Protein AF-0000000068959512 (afdb_homodimer)

Secondary structure (DSSP, 8-state):
-----EEEEEEETTTTEEEEEEES-GGGGGSHHHHHHHHHHHHHHHHHHH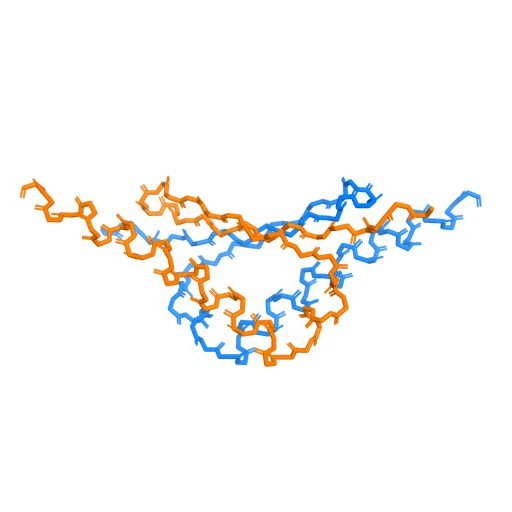HHHHHT-/-----EEEEEEETTTTEEEEEEES-GGGGGSHHHHHHHHHHHHHHHHHHHHHHHHT-

Radius of gyration: 14.81 Å; Cα contacts (8 Å, |Δi|>4): 206; chains: 2; bounding box: 24×46×48 Å

Foldseek 3Di:
DPQDKDKDWDADPVQRDIDIDIDSCVVCCVPPVSVVVVVVVRVVVRVCVVVVVVPVD/DPQDKDKDWDADPVQRDIDIDIDSCVVVCVPPVSVVVVVVVRVVVRVCVVVVVVPVD

InterPro domains:
  IPR015051 Protein YoaG [PF08956] (3-56)
  IPR036489 YoaG superfamily [G3DSA:3.30.160.220] (1-57)
  IPR036489 YoaG superfamily [SSF103063] (1-56)

Organism: NCBI:txid436295

Sequence (114 aa):
MGKATYTVTVTNNSNGVSVDYETEAPMTLLVPEVAAEVVKDLVNTVRSYDTENAHDGMGKATYTVTVTNNSNGVSVDYETEAPMTLLVPEVAAEVVKDLVNTVRSYDTENAHDG

Structure (mmCIF, N/CA/C/O backbone):
data_AF-0000000068959512-model_v1
#
loop_
_entity.id
_entity.type
_entity.pdbx_description
1 polymer 'DUF1869 domain-containing protein'
#
loop_
_atom_site.group_PDB
_atom_site.id
_atom_site.type_symbol
_atom_site.label_atom_id
_atom_site.label_alt_id
_atom_site.label_comp_id
_atom_site.label_asym_id
_atom_site.label_entity_id
_atom_site.label_seq_id
_atom_site.pdbx_PDB_ins_code
_atom_site.Cartn_x
_atom_site.Cartn_y
_atom_site.Cartn_z
_atom_site.occupancy
_atom_site.B_iso_or_equiv
_atom_site.auth_seq_id
_atom_site.auth_comp_id
_atom_site.auth_asym_id
_atom_site.auth_atom_id
_atom_site.pdbx_PDB_model_num
ATOM 1 N N . MET A 1 1 ? 7.883 -24.25 -5.41 1 47.88 1 MET A N 1
ATOM 2 C CA . MET A 1 1 ? 7.18 -23.078 -5.938 1 47.88 1 MET A CA 1
ATOM 3 C C . MET A 1 1 ? 7.207 -21.938 -4.938 1 47.88 1 MET A C 1
ATOM 5 O O . MET A 1 1 ? 6.66 -22.047 -3.838 1 47.88 1 MET A O 1
ATOM 9 N N . GLY A 1 2 ? 8.227 -21.219 -4.68 1 54.5 2 GLY A N 1
ATOM 10 C CA . GLY A 1 2 ? 8.547 -20.359 -3.551 1 54.5 2 GLY A CA 1
ATOM 11 C C . GLY A 1 2 ? 7.48 -19.312 -3.281 1 54.5 2 GLY A C 1
ATOM 12 O O . GLY A 1 2 ? 6.73 -18.938 -4.184 1 54.5 2 GLY A O 1
ATOM 13 N N . LYS A 1 3 ? 6.816 -19.422 -2.24 1 65.5 3 LYS A N 1
ATOM 14 C CA . LYS A 1 3 ? 5.73 -18.547 -1.811 1 65.5 3 LYS A CA 1
ATOM 15 C C . LYS A 1 3 ? 6.004 -17.094 -2.207 1 65.5 3 LYS A C 1
ATOM 17 O O . LYS A 1 3 ? 7.066 -16.547 -1.896 1 65.5 3 LYS A O 1
ATOM 22 N N . ALA A 1 4 ? 5.5 -16.703 -3.289 1 80.88 4 ALA A N 1
ATOM 23 C CA . ALA A 1 4 ? 5.676 -15.312 -3.695 1 80.88 4 ALA A CA 1
ATOM 24 C C . ALA A 1 4 ? 5.195 -14.359 -2.607 1 80.88 4 ALA A C 1
ATOM 26 O O . ALA A 1 4 ? 4.039 -14.43 -2.176 1 80.88 4 ALA A O 1
ATOM 27 N N . THR A 1 5 ? 6.148 -13.742 -1.97 1 91.94 5 THR A N 1
ATOM 28 C CA . THR A 1 5 ? 5.816 -12.781 -0.92 1 91.94 5 THR A CA 1
ATOM 29 C C . THR A 1 5 ? 5.855 -11.359 -1.457 1 91.94 5 THR A C 1
ATOM 31 O O . THR A 1 5 ? 6.699 -11.023 -2.295 1 91.94 5 THR A O 1
ATOM 34 N N . TYR A 1 6 ? 4.836 -10.719 -1.067 1 94.94 6 TYR A N 1
ATOM 35 C CA . TYR A 1 6 ? 4.824 -9.297 -1.39 1 94.94 6 TYR A CA 1
ATOM 36 C C . TYR A 1 6 ? 5.145 -8.453 -0.159 1 94.94 6 TYR A C 1
ATOM 38 O O . TYR A 1 6 ? 4.711 -8.781 0.951 1 94.94 6 TYR A O 1
ATOM 46 N N . THR A 1 7 ? 5.949 -7.402 -0.283 1 96.5 7 THR A N 1
ATOM 47 C CA . THR A 1 7 ? 6.277 -6.457 0.775 1 96.5 7 THR A CA 1
ATOM 48 C C . THR A 1 7 ? 5.766 -5.059 0.43 1 96.5 7 THR A C 1
ATOM 50 O O . THR A 1 7 ? 6.09 -4.52 -0.628 1 96.5 7 THR A O 1
ATOM 53 N N . VAL A 1 8 ? 4.832 -4.527 1.28 1 97.12 8 VAL A N 1
ATOM 54 C CA . VAL A 1 8 ? 4.32 -3.172 1.114 1 97.12 8 VAL A CA 1
ATOM 55 C C . VAL A 1 8 ? 4.992 -2.24 2.123 1 97.12 8 VAL A C 1
ATOM 57 O O . VAL A 1 8 ? 4.914 -2.465 3.332 1 97.12 8 VAL A O 1
ATOM 60 N N . THR A 1 9 ? 5.758 -1.25 1.683 1 97.12 9 THR A N 1
ATOM 61 C CA . THR A 1 9 ? 6.473 -0.306 2.533 1 97.12 9 THR A CA 1
ATOM 62 C C . THR A 1 9 ? 5.863 1.088 2.428 1 97.12 9 THR A C 1
ATOM 64 O O . THR A 1 9 ? 5.66 1.601 1.325 1 97.12 9 THR A O 1
ATOM 67 N N . VAL A 1 10 ? 5.449 1.625 3.492 1 96.31 10 VAL A N 1
ATOM 68 C CA . VAL A 1 10 ? 4.957 2.998 3.518 1 96.31 10 VAL A CA 1
ATOM 69 C C . VAL A 1 10 ? 5.969 3.896 4.227 1 96.31 10 VAL A C 1
ATOM 71 O O . VAL A 1 10 ? 6.367 3.617 5.359 1 96.31 10 VAL A O 1
ATOM 74 N N . THR A 1 11 ? 6.457 4.898 3.582 1 95.88 11 THR A N 1
ATOM 75 C CA . THR A 1 11 ? 7.441 5.82 4.137 1 95.88 11 THR A CA 1
ATOM 76 C C . THR A 1 11 ? 6.863 7.23 4.234 1 95.88 11 THR A C 1
ATOM 78 O O . THR A 1 11 ? 6.289 7.738 3.27 1 95.88 11 THR A O 1
ATOM 81 N N . ASN A 1 12 ? 6.812 7.793 5.383 1 93.44 12 ASN A N 1
ATOM 82 C CA . ASN A 1 12 ? 6.473 9.203 5.551 1 93.44 12 ASN A CA 1
ATOM 83 C C . ASN A 1 12 ? 7.691 10.102 5.371 1 93.44 12 ASN A C 1
ATOM 85 O O . ASN A 1 12 ? 8.531 10.203 6.27 1 93.44 12 ASN A O 1
ATOM 89 N N . ASN A 1 13 ? 7.805 10.609 4.293 1 90.38 13 ASN A N 1
ATOM 90 C CA . ASN A 1 13 ? 8.945 11.453 3.961 1 90.38 13 ASN A CA 1
ATOM 91 C C . ASN A 1 13 ? 8.969 12.727 4.805 1 90.38 13 ASN A C 1
ATOM 93 O O . ASN A 1 13 ? 10.016 13.359 4.953 1 90.38 13 ASN A O 1
ATOM 97 N N . SER A 1 14 ? 7.82 12.938 5.242 1 84.44 14 SER A N 1
ATOM 98 C CA . SER A 1 14 ? 7.727 14.125 6.078 1 84.44 14 SER A CA 1
ATOM 99 C C . SER A 1 14 ? 8.453 13.93 7.406 1 84.44 14 SER A C 1
ATOM 101 O O . SER A 1 14 ? 9.164 14.82 7.871 1 84.44 14 SER A O 1
ATOM 103 N N . ASN A 1 15 ? 8.438 12.641 7.926 1 83.88 15 ASN A N 1
ATOM 104 C CA . ASN A 1 15 ? 9.016 12.32 9.227 1 83.88 15 ASN A CA 1
ATOM 105 C C . ASN A 1 15 ? 10.219 11.391 9.086 1 83.88 15 ASN A C 1
ATOM 107 O O . ASN A 1 15 ? 11 11.242 10.023 1 83.88 15 ASN A O 1
ATOM 111 N N . GLY A 1 16 ? 10.305 10.75 7.949 1 88.38 16 GLY A N 1
ATOM 112 C CA . GLY A 1 16 ? 11.398 9.828 7.707 1 88.38 16 GLY A CA 1
ATOM 113 C C . GLY A 1 16 ? 11.156 8.445 8.297 1 88.38 16 GLY A C 1
ATOM 114 O O . GLY A 1 16 ? 12.102 7.734 8.625 1 88.38 16 GLY A O 1
ATOM 115 N N . VAL A 1 17 ? 9.859 8.156 8.609 1 92.44 17 VAL A N 1
ATOM 116 C CA . VAL A 1 17 ? 9.469 6.875 9.188 1 92.44 17 VAL A CA 1
ATOM 117 C C . VAL A 1 17 ? 9.039 5.914 8.086 1 92.44 17 VAL A C 1
ATOM 119 O O . VAL A 1 17 ? 8.352 6.316 7.137 1 92.44 17 VAL A O 1
ATOM 122 N N . SER A 1 18 ? 9.469 4.617 8.102 1 94.62 18 SER A N 1
ATOM 123 C CA . SER A 1 18 ? 9.109 3.605 7.113 1 94.62 18 SER A CA 1
ATOM 124 C C . SER A 1 18 ? 8.695 2.301 7.785 1 94.62 18 SER A C 1
ATOM 126 O O . SER A 1 18 ? 9.352 1.838 8.719 1 94.62 18 SER A O 1
ATOM 128 N N . VAL A 1 19 ? 7.652 1.844 7.371 1 95.44 19 VAL A N 1
ATOM 129 C CA . VAL A 1 19 ? 7.156 0.582 7.91 1 95.44 19 VAL A CA 1
ATOM 130 C C . VAL A 1 19 ? 6.934 -0.415 6.777 1 95.44 19 VAL A C 1
ATOM 132 O O . VAL A 1 19 ? 6.492 -0.037 5.688 1 95.44 19 VAL A O 1
ATOM 135 N N . ASP A 1 20 ? 7.172 -1.658 6.91 1 96.25 20 ASP A N 1
ATOM 136 C CA . ASP A 1 20 ? 7.031 -2.695 5.891 1 96.25 20 ASP A CA 1
ATOM 137 C C . ASP A 1 20 ? 6.023 -3.758 6.324 1 96.25 20 ASP A C 1
ATOM 139 O O . ASP A 1 20 ? 6 -4.164 7.488 1 96.25 20 ASP A O 1
ATOM 143 N N . TYR A 1 21 ? 5.242 -3.988 5.477 1 96.44 21 TYR A N 1
ATOM 144 C CA . TYR A 1 21 ? 4.258 -5.047 5.66 1 96.44 21 TYR A CA 1
ATOM 145 C C . TYR A 1 21 ? 4.496 -6.191 4.684 1 96.44 21 TYR A C 1
ATOM 147 O O . TYR A 1 21 ? 4.5 -5.988 3.467 1 96.44 21 TYR A O 1
ATOM 155 N N . GLU A 1 22 ? 4.727 -7.426 5.207 1 96.5 22 GLU A N 1
ATOM 156 C CA . GLU A 1 22 ? 4.98 -8.602 4.387 1 96.5 22 GLU A CA 1
ATOM 157 C C . GLU A 1 22 ? 3.777 -9.539 4.383 1 96.5 22 GLU A C 1
ATOM 159 O O . GLU A 1 22 ? 3.23 -9.867 5.438 1 96.5 22 GLU A O 1
ATOM 164 N N . THR A 1 23 ? 3.443 -9.867 3.182 1 94 23 THR A N 1
ATOM 165 C CA . THR A 1 23 ? 2.342 -10.812 3.049 1 94 23 THR A CA 1
ATOM 166 C C . THR A 1 23 ? 2.709 -11.938 2.09 1 94 23 THR A C 1
ATOM 168 O O . THR A 1 23 ? 3.404 -11.711 1.096 1 94 23 THR A O 1
ATOM 171 N N . GLU A 1 24 ? 2.154 -13.086 2.443 1 92.62 24 GLU A N 1
ATOM 172 C CA . GLU A 1 24 ? 2.395 -14.234 1.582 1 92.62 24 GLU A CA 1
ATOM 173 C C . GLU A 1 24 ? 1.23 -14.461 0.621 1 92.62 24 GLU A C 1
ATOM 175 O O . GLU A 1 24 ? 1.224 -15.43 -0.14 1 92.62 24 GLU A O 1
ATOM 180 N N . ALA A 1 25 ? 0.27 -13.602 0.688 1 89.81 25 ALA A N 1
ATOM 181 C CA . ALA A 1 25 ? -0.915 -13.695 -0.162 1 89.81 25 ALA A CA 1
ATOM 182 C C . ALA A 1 25 ? -1.1 -12.422 -0.983 1 89.81 25 ALA A C 1
ATOM 184 O O . ALA A 1 25 ? -1.977 -11.602 -0.686 1 89.81 25 ALA A O 1
ATOM 185 N N . PRO A 1 26 ? -0.305 -12.219 -2.076 1 88.81 26 PRO A N 1
ATOM 186 C CA . PRO A 1 26 ? -0.373 -10.992 -2.879 1 88.81 26 PRO A CA 1
ATOM 187 C C . PRO A 1 26 ? -1.736 -10.797 -3.535 1 88.81 26 PRO A C 1
ATOM 189 O O . PRO A 1 26 ? -2.135 -9.656 -3.807 1 88.81 26 PRO A O 1
ATOM 192 N N . MET A 1 27 ? -2.43 -11.914 -3.758 1 92.81 27 MET A N 1
ATOM 193 C CA . MET A 1 27 ? -3.73 -11.836 -4.418 1 92.81 27 MET A CA 1
ATOM 194 C C . MET A 1 27 ? -4.766 -11.172 -3.516 1 92.81 27 MET A C 1
ATOM 196 O O . MET A 1 27 ? -5.738 -10.594 -4 1 92.81 27 MET A O 1
ATOM 200 N N . THR A 1 28 ? -4.527 -11.273 -2.215 1 95.5 28 THR A N 1
ATOM 201 C CA . THR A 1 28 ? -5.445 -10.664 -1.265 1 95.5 28 THR A CA 1
ATOM 202 C C . THR A 1 28 ? -5.344 -9.141 -1.316 1 95.5 28 THR A C 1
ATOM 204 O O . THR A 1 28 ? -6.285 -8.438 -0.947 1 95.5 28 THR A O 1
ATOM 207 N N . LEU A 1 29 ? -4.203 -8.641 -1.763 1 95.44 29 LEU A N 1
ATOM 208 C CA . LEU A 1 29 ? -4 -7.203 -1.861 1 95.44 29 LEU A CA 1
ATOM 209 C C . LEU A 1 29 ? -4.859 -6.605 -2.969 1 95.44 29 LEU A C 1
ATOM 211 O O . LEU A 1 29 ? -5.055 -5.387 -3.021 1 95.44 29 LEU A O 1
ATOM 215 N N . LEU A 1 30 ? -5.41 -7.496 -3.855 1 95.5 30 LEU A N 1
ATOM 216 C CA . LEU A 1 30 ? -6.293 -7.035 -4.918 1 95.5 30 LEU A CA 1
ATOM 217 C C . LEU A 1 30 ? -7.719 -6.863 -4.406 1 95.5 30 LEU A C 1
ATOM 219 O O . LEU A 1 30 ? -8.547 -6.238 -5.066 1 95.5 30 LEU A O 1
ATOM 223 N N . VAL A 1 31 ? -7.996 -7.332 -3.197 1 96.56 31 VAL A N 1
ATOM 224 C CA . VAL A 1 31 ? -9.281 -7.176 -2.527 1 96.56 31 VAL A CA 1
ATOM 225 C C . VAL A 1 31 ? -9.336 -5.824 -1.816 1 96.56 31 VAL A C 1
ATOM 227 O O . VAL A 1 31 ? -8.523 -5.551 -0.929 1 96.56 31 VAL A O 1
ATOM 230 N N . PRO A 1 32 ? -10.266 -5.043 -2.129 1 95.56 32 PRO A N 1
ATOM 231 C CA . PRO A 1 32 ? -10.336 -3.689 -1.571 1 95.56 32 PRO A CA 1
ATOM 232 C C . PRO A 1 32 ? -10.344 -3.68 -0.044 1 95.56 32 PRO A C 1
ATOM 234 O O . PRO A 1 32 ? -9.727 -2.809 0.576 1 95.56 32 PRO A O 1
ATOM 237 N N . GLU A 1 33 ? -11.055 -4.586 0.568 1 96.06 33 GLU A N 1
ATOM 238 C CA . GLU A 1 33 ? -11.141 -4.633 2.025 1 96.06 33 GLU A CA 1
ATOM 239 C C . GLU A 1 33 ? -9.773 -4.91 2.646 1 96.06 33 GLU A C 1
ATOM 241 O O . GLU A 1 33 ? -9.398 -4.289 3.641 1 96.06 33 GLU A O 1
ATOM 246 N N . VAL A 1 34 ? -9.094 -5.879 2.066 1 96.06 34 VAL A N 1
ATOM 247 C CA . VAL A 1 34 ? -7.793 -6.289 2.58 1 96.06 34 VAL A CA 1
ATOM 248 C C . VAL A 1 34 ? -6.766 -5.191 2.309 1 96.06 34 VAL A C 1
ATOM 250 O O . VAL A 1 34 ? -6.008 -4.809 3.203 1 96.06 34 VAL A O 1
ATOM 253 N N . ALA A 1 35 ? -6.812 -4.691 1.087 1 96.81 35 ALA A N 1
ATOM 254 C CA . ALA A 1 35 ? -5.891 -3.625 0.694 1 96.81 35 ALA A CA 1
ATOM 255 C C . ALA A 1 35 ? -6.051 -2.404 1.598 1 96.81 35 ALA A C 1
ATOM 257 O O . ALA A 1 35 ? -5.059 -1.852 2.084 1 96.81 35 ALA A O 1
ATOM 258 N N . ALA A 1 36 ? -7.289 -2.068 1.806 1 96.75 36 ALA A N 1
ATOM 259 C CA . ALA A 1 36 ? -7.578 -0.898 2.629 1 96.75 36 ALA A CA 1
ATOM 260 C C . ALA A 1 36 ? -7.07 -1.093 4.055 1 96.75 36 ALA A C 1
ATOM 262 O O . ALA A 1 36 ? -6.527 -0.164 4.66 1 96.75 36 ALA A O 1
ATOM 263 N N . GLU A 1 37 ? -7.227 -2.244 4.535 1 97 37 GLU A N 1
ATOM 264 C CA . GLU A 1 37 ? -6.797 -2.543 5.895 1 97 37 GLU A CA 1
ATOM 265 C C . GLU A 1 37 ? -5.277 -2.496 6.02 1 97 37 GLU A C 1
ATOM 267 O O . GLU A 1 37 ? -4.746 -1.976 7 1 97 37 GLU A O 1
ATOM 272 N N . VAL A 1 38 ? -4.578 -3.021 5.027 1 96.5 38 VAL A N 1
ATOM 273 C CA . VAL A 1 38 ? -3.121 -3.059 5.031 1 96.5 38 VAL A CA 1
ATOM 274 C C . VAL A 1 38 ? -2.566 -1.636 5 1 96.5 38 VAL A C 1
ATOM 276 O O . VAL A 1 38 ? -1.73 -1.27 5.828 1 96.5 38 VAL A O 1
ATOM 279 N N . VAL A 1 39 ? -3.109 -0.811 4.082 1 96.81 39 VAL A N 1
ATOM 280 C CA . VAL A 1 39 ? -2.639 0.563 3.938 1 96.81 39 VAL A CA 1
ATOM 281 C C . VAL A 1 39 ? -2.988 1.364 5.188 1 96.81 39 VAL A C 1
ATOM 283 O O . VAL A 1 39 ? -2.168 2.139 5.688 1 96.81 39 VAL A O 1
ATOM 286 N N . LYS A 1 40 ? -4.164 1.14 5.629 1 96.62 40 LYS A N 1
ATOM 287 C CA . LYS A 1 40 ? -4.609 1.842 6.828 1 96.62 40 LYS A CA 1
ATOM 288 C C . LYS A 1 40 ? -3.697 1.538 8.016 1 96.62 40 LYS A C 1
ATOM 290 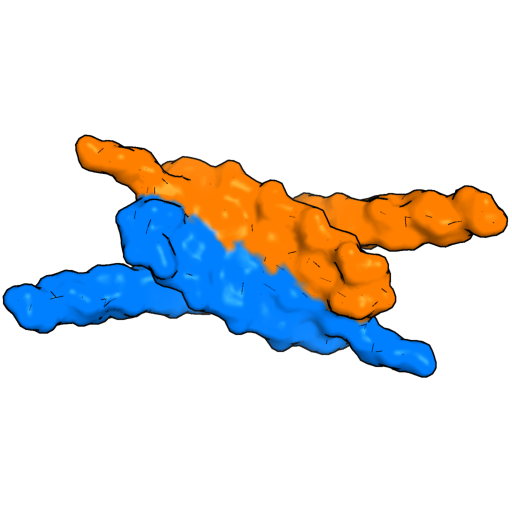O O . LYS A 1 40 ? -3.303 2.445 8.75 1 96.62 40 LYS A O 1
ATOM 295 N N . ASP A 1 41 ? -3.383 0.32 8.141 1 96.56 41 ASP A N 1
ATOM 296 C CA . ASP A 1 41 ? -2.521 -0.122 9.234 1 96.56 41 ASP A CA 1
ATOM 297 C C . ASP A 1 41 ? -1.126 0.488 9.109 1 96.56 41 ASP A C 1
ATOM 299 O O . ASP A 1 41 ? -0.559 0.952 10.102 1 96.56 41 ASP A O 1
ATOM 303 N N . LEU A 1 42 ? -0.639 0.498 7.906 1 96.75 42 LEU A N 1
ATOM 304 C CA . LEU A 1 42 ? 0.7 1.028 7.676 1 96.75 42 LEU A CA 1
ATOM 305 C C . LEU A 1 42 ? 0.737 2.533 7.918 1 96.75 42 LEU A C 1
ATOM 307 O O . LEU A 1 42 ? 1.624 3.035 8.609 1 96.75 42 LEU A O 1
ATOM 311 N N . VAL A 1 43 ? -0.223 3.252 7.375 1 94.38 43 VAL A N 1
ATOM 312 C CA . VAL A 1 43 ? -0.298 4.699 7.539 1 94.38 43 VAL A CA 1
ATOM 313 C C . VAL A 1 43 ? -0.473 5.047 9.016 1 94.38 43 VAL A C 1
ATOM 315 O O . VAL A 1 43 ? 0.178 5.961 9.531 1 94.38 43 VAL A O 1
ATOM 318 N N . ASN A 1 44 ? -1.348 4.234 9.625 1 94.25 44 ASN A N 1
ATOM 319 C CA . ASN A 1 44 ? -1.578 4.449 11.047 1 94.25 44 ASN A CA 1
ATOM 320 C C . ASN A 1 44 ? -0.307 4.227 11.859 1 94.25 44 ASN A C 1
ATOM 322 O O . ASN A 1 44 ? -0.031 4.969 12.805 1 94.25 44 ASN A O 1
ATOM 326 N N . THR A 1 45 ? 0.406 3.193 11.5 1 94.25 45 THR A N 1
ATOM 327 C CA . THR A 1 45 ? 1.663 2.898 12.18 1 94.25 45 THR A CA 1
ATOM 328 C C . THR A 1 45 ? 2.652 4.047 12.008 1 94.25 45 THR A C 1
ATOM 330 O O . THR A 1 45 ? 3.271 4.488 12.977 1 94.25 45 THR A O 1
ATOM 333 N N . VAL A 1 46 ? 2.834 4.582 10.797 1 92.81 46 VAL A N 1
ATOM 334 C CA . VAL A 1 46 ? 3.727 5.691 10.484 1 92.81 46 VAL A CA 1
ATOM 335 C C . VAL A 1 46 ? 3.328 6.922 11.297 1 92.81 46 VAL A C 1
ATOM 337 O O . VAL A 1 46 ? 4.184 7.605 11.859 1 92.81 46 VAL A O 1
ATOM 340 N N . ARG A 1 47 ? 2.066 7.129 11.352 1 90.06 47 ARG A N 1
ATOM 341 C CA . ARG A 1 47 ? 1.557 8.289 12.078 1 90.06 47 ARG A CA 1
ATOM 342 C C . ARG A 1 47 ? 1.796 8.141 13.578 1 90.06 47 ARG A C 1
ATOM 344 O O . ARG A 1 47 ? 2.051 9.133 14.266 1 90.06 47 ARG A O 1
ATOM 351 N N . SER A 1 48 ? 1.598 6.949 14.047 1 87.88 48 SER A N 1
ATOM 352 C CA . SER A 1 48 ? 1.812 6.684 15.469 1 87.88 48 SER A CA 1
ATOM 353 C C . SER A 1 48 ? 3.246 6.996 15.883 1 87.88 48 SER A C 1
ATOM 355 O O . SER A 1 48 ? 3.484 7.523 16.969 1 87.88 48 SER A O 1
ATOM 357 N N . TYR A 1 49 ? 4.207 6.641 14.945 1 82.5 49 TYR A N 1
ATOM 358 C CA . TYR A 1 49 ? 5.605 6.945 15.219 1 82.5 49 TYR A CA 1
ATOM 359 C C . TYR A 1 49 ? 5.852 8.453 15.164 1 82.5 49 TYR A C 1
ATOM 361 O O . TYR A 1 49 ? 6.734 8.961 15.859 1 82.5 49 TYR A O 1
ATOM 369 N N . ASP A 1 50 ? 5.168 8.992 14.141 1 75 50 ASP A N 1
ATOM 370 C CA . ASP A 1 50 ? 5.289 10.445 14.008 1 75 50 ASP A CA 1
ATOM 371 C C . ASP A 1 50 ? 4.773 11.156 15.258 1 75 50 ASP A C 1
ATOM 373 O O . ASP A 1 50 ? 5.367 12.141 15.703 1 75 50 ASP A O 1
ATOM 377 N N . THR A 1 51 ? 3.59 10.805 15.531 1 65.44 51 THR A N 1
ATOM 378 C CA . THR A 1 51 ? 2.996 11.461 16.688 1 65.44 51 THR A CA 1
ATOM 379 C C . THR A 1 51 ? 3.705 11.047 17.969 1 65.44 51 THR A C 1
ATOM 381 O O . THR A 1 51 ? 3.752 11.805 18.938 1 65.44 51 THR A O 1
ATOM 384 N N . GLU A 1 52 ? 4.035 9.852 18.109 1 60.19 52 GLU A N 1
ATOM 385 C CA . GLU A 1 52 ?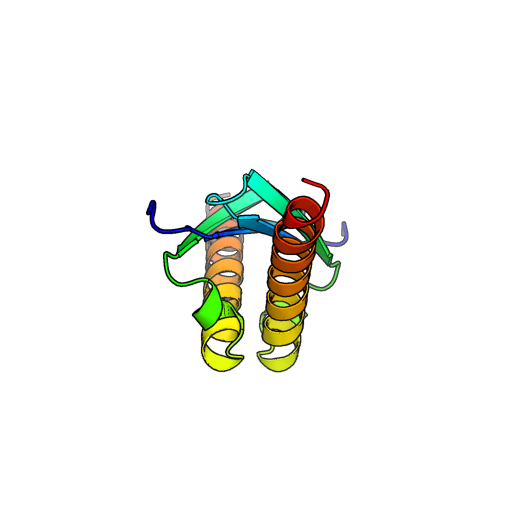 4.684 9.562 19.391 1 60.19 52 GLU A CA 1
ATOM 386 C C . GLU A 1 52 ? 6.008 10.305 19.516 1 60.19 52 GLU A C 1
ATOM 388 O O . GLU A 1 52 ? 6.484 10.547 20.625 1 60.19 52 GLU A O 1
ATOM 393 N N . ASN A 1 53 ? 6.848 10.25 18.484 1 51.84 53 ASN A N 1
ATOM 394 C CA . ASN A 1 53 ? 8.047 11.023 18.781 1 51.84 53 ASN A CA 1
ATOM 395 C C . ASN A 1 53 ? 7.719 12.492 19.031 1 51.84 53 ASN A C 1
ATOM 397 O O . ASN A 1 53 ? 8.617 13.297 19.297 1 51.84 53 ASN A O 1
ATOM 401 N N . ALA A 1 54 ? 6.672 12.984 18.656 1 52.03 54 ALA A N 1
ATOM 402 C CA . ALA A 1 54 ? 6.5 14.391 19.016 1 52.03 54 ALA A CA 1
ATOM 403 C C . ALA A 1 54 ? 6.496 14.578 20.531 1 52.03 54 ALA A C 1
ATOM 405 O O . ALA A 1 54 ? 6.566 15.703 21.031 1 52.03 54 ALA A O 1
ATOM 406 N N . HIS A 1 55 ? 5.855 13.766 21.266 1 47.25 55 HIS A N 1
ATOM 407 C CA . HIS A 1 55 ? 5.766 14.227 22.641 1 47.25 55 HIS A CA 1
ATOM 408 C C . HIS A 1 55 ? 7.133 14.219 23.328 1 47.25 55 HIS A C 1
ATOM 410 O O . HIS A 1 55 ? 7.266 14.656 24.469 1 47.25 55 HIS A O 1
ATOM 416 N N . ASP A 1 56 ? 7.957 13.32 22.938 1 43.94 56 ASP A N 1
ATOM 417 C CA . ASP A 1 56 ? 8.891 13.406 24.062 1 43.94 56 ASP A CA 1
ATOM 418 C C . ASP A 1 56 ? 9.688 14.711 24 1 43.94 56 ASP A C 1
ATOM 420 O O . ASP A 1 56 ? 10.648 14.891 24.766 1 43.94 56 ASP A O 1
ATOM 424 N N . GLY A 1 57 ? 9.453 15.516 22.891 1 33 57 GLY A N 1
ATOM 425 C CA . GLY A 1 57 ? 10.211 16.719 23.234 1 33 57 GLY A CA 1
ATOM 426 C C . GLY A 1 57 ? 9.656 17.453 24.438 1 33 57 GLY A C 1
ATOM 427 O O . GLY A 1 57 ? 8.484 17.281 24.781 1 33 57 GLY A O 1
ATOM 428 N N . MET B 1 1 ? 6.148 24.641 5.262 1 47.47 1 MET B N 1
ATOM 429 C CA . MET B 1 1 ? 5.562 23.438 5.852 1 47.47 1 MET B CA 1
ATOM 430 C C . MET B 1 1 ? 5.633 22.266 4.887 1 47.47 1 MET B C 1
ATOM 432 O O . MET B 1 1 ? 5.051 22.312 3.801 1 47.47 1 MET B O 1
ATOM 436 N N . GLY B 1 2 ? 6.68 21.609 4.586 1 54.34 2 GLY B N 1
ATOM 437 C CA . GLY B 1 2 ? 7.016 20.734 3.482 1 54.34 2 GLY B CA 1
ATOM 438 C C . GLY B 1 2 ? 6.012 19.609 3.287 1 54.34 2 GLY B C 1
ATOM 439 O O . GLY B 1 2 ? 5.336 19.203 4.234 1 54.34 2 GLY B O 1
ATOM 440 N N . LYS B 1 3 ? 5.254 19.656 2.297 1 65.25 3 LYS B N 1
ATOM 441 C CA . LYS B 1 3 ? 4.199 18.719 1.945 1 65.25 3 LYS B CA 1
ATOM 442 C C . LYS B 1 3 ? 4.582 17.297 2.348 1 65.25 3 LYS B C 1
ATOM 444 O O . LYS B 1 3 ? 5.656 16.812 1.989 1 65.25 3 LYS B O 1
ATOM 449 N N . ALA B 1 4 ? 4.164 16.875 3.459 1 80.81 4 ALA B N 1
ATOM 450 C CA . ALA B 1 4 ? 4.453 15.508 3.883 1 80.81 4 ALA B CA 1
ATOM 451 C C . ALA B 1 4 ? 4.027 14.508 2.814 1 80.81 4 ALA B C 1
ATOM 453 O O . ALA B 1 4 ? 2.867 14.484 2.4 1 80.81 4 ALA B O 1
ATOM 454 N N . THR B 1 5 ? 5.027 13.961 2.174 1 91.75 5 THR B N 1
ATOM 455 C CA . THR B 1 5 ? 4.75 12.977 1.139 1 91.75 5 THR B CA 1
ATOM 456 C C . THR B 1 5 ? 4.891 11.555 1.692 1 91.75 5 THR B C 1
ATOM 458 O O . THR B 1 5 ? 5.738 11.305 2.553 1 91.75 5 THR B O 1
ATOM 461 N N . TYR B 1 6 ? 3.934 10.828 1.283 1 94.94 6 TYR B N 1
ATOM 462 C CA . TYR B 1 6 ? 4.027 9.406 1.608 1 94.94 6 TYR B CA 1
ATOM 463 C C . TYR B 1 6 ? 4.422 8.594 0.382 1 94.94 6 TYR B C 1
ATOM 465 O O . TYR B 1 6 ? 3.971 8.875 -0.73 1 94.94 6 TYR B O 1
ATOM 473 N N . THR B 1 7 ? 5.316 7.633 0.511 1 96.5 7 THR B N 1
ATOM 474 C CA . THR B 1 7 ? 5.73 6.715 -0.546 1 96.5 7 THR B CA 1
ATOM 475 C C . THR B 1 7 ? 5.332 5.281 -0.203 1 96.5 7 THR B C 1
ATOM 477 O O . THR B 1 7 ? 5.699 4.77 0.856 1 96.5 7 THR B O 1
ATOM 480 N N . VAL B 1 8 ? 4.449 4.668 -1.05 1 97.19 8 VAL B N 1
ATOM 481 C CA . VAL B 1 8 ? 4.055 3.275 -0.886 1 97.19 8 VAL B CA 1
ATOM 482 C C . VAL B 1 8 ? 4.805 2.402 -1.889 1 97.19 8 VAL B C 1
ATOM 484 O O . VAL B 1 8 ? 4.719 2.621 -3.1 1 97.19 8 VAL B O 1
ATOM 487 N N . THR B 1 9 ? 5.652 1.487 -1.446 1 97.12 9 THR B N 1
ATOM 488 C CA . THR B 1 9 ? 6.449 0.606 -2.291 1 97.12 9 THR B CA 1
ATOM 489 C C . THR B 1 9 ? 5.957 -0.834 -2.188 1 97.12 9 THR B C 1
ATOM 491 O O . THR B 1 9 ? 5.789 -1.361 -1.086 1 97.12 9 THR B O 1
ATOM 494 N N . VAL B 1 10 ? 5.586 -1.406 -3.258 1 96.31 10 VAL B N 1
ATOM 495 C CA . VAL B 1 10 ? 5.211 -2.816 -3.287 1 96.31 10 VAL B CA 1
ATOM 496 C C . VAL B 1 10 ? 6.297 -3.625 -3.988 1 96.31 10 VAL B C 1
ATOM 498 O O . VAL B 1 10 ? 6.68 -3.316 -5.121 1 96.31 10 VAL B O 1
ATOM 501 N N . THR B 1 11 ? 6.863 -4.578 -3.34 1 95.88 11 THR B N 1
ATOM 502 C CA . THR B 1 11 ? 7.93 -5.414 -3.889 1 95.88 11 THR B CA 1
ATOM 503 C C . THR B 1 11 ? 7.477 -6.867 -3.986 1 95.88 11 THR B C 1
ATOM 505 O O . THR B 1 11 ? 6.938 -7.422 -3.027 1 95.88 11 THR B O 1
ATOM 508 N N . ASN B 1 12 ? 7.477 -7.43 -5.141 1 93.5 12 ASN B N 1
ATOM 509 C CA . ASN B 1 12 ? 7.258 -8.867 -5.309 1 93.5 12 ASN B CA 1
ATOM 510 C C . ASN B 1 12 ? 8.555 -9.656 -5.117 1 93.5 12 ASN B C 1
ATOM 512 O O . ASN B 1 12 ? 9.398 -9.688 -6.012 1 93.5 12 ASN B O 1
ATOM 516 N N . ASN B 1 13 ? 8.703 -10.164 -4.047 1 90.31 13 ASN B N 1
ATOM 517 C CA . ASN B 1 13 ? 9.914 -10.906 -3.707 1 90.31 13 ASN B CA 1
ATOM 518 C C . ASN B 1 13 ? 10.047 -12.164 -4.559 1 90.31 13 ASN B C 1
ATOM 520 O O . ASN B 1 13 ? 11.148 -12.711 -4.703 1 90.31 13 ASN B O 1
ATOM 524 N N . SER B 1 14 ? 8.93 -12.477 -5.02 1 84.38 14 SER B N 1
ATOM 525 C CA . SER B 1 14 ? 8.953 -13.672 -5.863 1 84.38 14 SER B CA 1
ATOM 526 C C . SER B 1 14 ? 9.68 -13.398 -7.18 1 84.38 14 SER B C 1
ATOM 528 O O . SER B 1 14 ? 10.469 -14.227 -7.637 1 84.38 14 SER B O 1
ATOM 530 N N . ASN B 1 15 ? 9.562 -12.109 -7.688 1 84 15 ASN B N 1
ATOM 531 C CA . ASN B 1 15 ? 10.133 -11.734 -8.977 1 84 15 ASN B CA 1
ATOM 532 C C . ASN B 1 15 ? 11.25 -10.703 -8.82 1 84 15 ASN B C 1
ATOM 534 O O . ASN B 1 15 ? 12.023 -10.477 -9.75 1 84 15 ASN B O 1
ATOM 538 N N . GLY B 1 16 ? 11.258 -10.07 -7.688 1 88.56 16 GLY B N 1
ATOM 539 C CA . GLY B 1 16 ? 12.266 -9.055 -7.426 1 88.56 16 GLY B CA 1
ATOM 540 C C . GLY B 1 16 ? 11.914 -7.703 -8.016 1 88.56 16 GLY B C 1
ATOM 541 O O . GLY B 1 16 ? 12.805 -6.918 -8.352 1 88.56 16 GLY B O 1
ATOM 542 N N . VAL B 1 17 ? 10.594 -7.508 -8.352 1 92.56 17 VAL B N 1
ATOM 543 C CA . VAL B 1 17 ? 10.109 -6.262 -8.93 1 92.56 17 VAL B CA 1
ATOM 544 C C . VAL B 1 17 ? 9.578 -5.348 -7.832 1 92.56 17 VAL B C 1
ATOM 546 O O . VAL B 1 17 ? 8.93 -5.812 -6.887 1 92.56 17 VAL B O 1
ATOM 549 N N . SER B 1 18 ? 9.875 -4.016 -7.832 1 94.81 18 SER B N 1
ATOM 550 C CA . SER B 1 18 ? 9.422 -3.041 -6.848 1 94.81 18 SER B CA 1
ATOM 551 C C . SER B 1 18 ? 8.898 -1.775 -7.523 1 94.81 18 SER B C 1
ATOM 553 O O . SER B 1 18 ? 9.523 -1.262 -8.453 1 94.81 18 SER B O 1
ATOM 555 N N . VAL B 1 19 ? 7.832 -1.404 -7.125 1 95.56 19 VAL B N 1
ATOM 556 C CA . VAL B 1 19 ? 7.238 -0.187 -7.668 1 95.56 19 VAL B CA 1
ATOM 557 C C . VAL B 1 19 ? 6.918 0.783 -6.531 1 95.56 19 VAL B C 1
ATOM 559 O O . VAL B 1 19 ? 6.5 0.365 -5.449 1 95.56 19 VAL B O 1
ATOM 562 N N . ASP B 1 20 ? 7.062 2.043 -6.652 1 96.38 20 ASP B N 1
ATOM 563 C CA . ASP B 1 20 ? 6.828 3.061 -5.633 1 96.38 20 ASP B CA 1
ATOM 564 C C . ASP B 1 20 ? 5.73 4.031 -6.066 1 96.38 20 ASP B C 1
ATOM 566 O O . ASP B 1 20 ? 5.684 4.441 -7.23 1 96.38 20 ASP B O 1
ATOM 570 N N . TYR B 1 21 ? 4.926 4.188 -5.238 1 96.38 21 TYR B N 1
ATOM 571 C CA . TYR B 1 21 ? 3.852 5.156 -5.426 1 96.38 21 TYR B CA 1
ATOM 572 C C . TYR B 1 21 ? 3.984 6.316 -4.445 1 96.38 21 TYR B C 1
ATOM 574 O O . TYR B 1 21 ? 3.984 6.109 -3.229 1 96.38 21 TYR B O 1
ATOM 582 N N . GLU B 1 22 ? 4.109 7.559 -4.965 1 96.5 22 GLU B N 1
ATOM 583 C CA . GLU B 1 22 ? 4.258 8.75 -4.141 1 96.5 22 GLU B CA 1
ATOM 584 C C . GLU B 1 22 ? 2.977 9.586 -4.141 1 96.5 22 GLU B C 1
ATOM 586 O O . GLU B 1 22 ? 2.408 9.859 -5.199 1 96.5 22 GLU B O 1
ATOM 591 N N . THR B 1 23 ? 2.611 9.859 -2.943 1 94.12 23 THR B N 1
ATOM 592 C CA . THR B 1 23 ? 1.431 10.711 -2.814 1 94.12 23 THR B CA 1
ATOM 593 C C . THR B 1 23 ? 1.689 11.852 -1.837 1 94.12 23 THR B C 1
ATOM 595 O O . THR B 1 23 ? 2.4 11.672 -0.845 1 94.12 23 THR B O 1
ATOM 598 N N . GLU B 1 24 ? 1.036 12.938 -2.172 1 92.75 24 GLU B N 1
ATOM 599 C CA . GLU B 1 24 ? 1.16 14.102 -1.291 1 92.75 24 GLU B CA 1
ATOM 600 C C . GLU B 1 24 ? -0.028 14.195 -0.339 1 92.75 24 GLU B C 1
ATOM 602 O O . GLU B 1 24 ? -0.126 15.148 0.444 1 92.75 24 GLU B O 1
ATOM 607 N N . ALA B 1 25 ? -0.893 13.273 -0.438 1 90 25 ALA B N 1
ATOM 608 C CA . ALA B 1 25 ? -2.092 13.25 0.395 1 90 25 ALA B CA 1
ATOM 609 C C . ALA B 1 25 ? -2.18 11.945 1.189 1 90 25 ALA B C 1
ATOM 611 O O . ALA B 1 25 ? -2.98 11.07 0.865 1 90 25 ALA B O 1
ATOM 612 N N . PRO B 1 26 ? -1.403 11.781 2.305 1 88.81 26 PRO B N 1
ATOM 613 C CA . PRO B 1 26 ? -1.384 10.547 3.084 1 88.81 26 PRO B CA 1
ATOM 614 C C . PRO B 1 26 ? -2.738 10.219 3.711 1 88.81 26 PRO B C 1
ATOM 616 O O . PRO B 1 26 ? -3.043 9.055 3.961 1 88.81 26 PRO B O 1
ATOM 619 N N . MET B 1 27 ? -3.523 11.297 3.924 1 93.25 27 MET B N 1
ATOM 620 C CA . MET B 1 27 ? -4.82 11.102 4.566 1 93.25 27 MET B CA 1
ATOM 621 C C . MET B 1 27 ? -5.781 10.367 3.635 1 93.25 27 MET B C 1
ATOM 623 O O . MET B 1 27 ? -6.715 9.703 4.094 1 93.25 27 MET B O 1
ATOM 627 N N . THR B 1 28 ? -5.523 10.508 2.338 1 95.5 28 THR B N 1
ATOM 628 C CA . THR B 1 28 ? -6.367 9.828 1.362 1 95.5 28 THR B CA 1
ATOM 629 C C . THR B 1 28 ? -6.141 8.32 1.404 1 95.5 28 THR B C 1
ATOM 631 O O . THR B 1 28 ? -7.016 7.547 1.016 1 95.5 28 THR B O 1
ATOM 634 N N . LEU B 1 29 ? -4.973 7.914 1.874 1 95.5 29 LEU B N 1
ATOM 635 C CA . LEU B 1 29 ? -4.645 6.496 1.963 1 95.5 29 LEU B CA 1
ATOM 636 C C . LEU B 1 29 ? -5.461 5.816 3.057 1 95.5 29 LEU B C 1
ATOM 638 O O . LEU B 1 29 ? -5.547 4.586 3.1 1 95.5 29 LEU B O 1
ATOM 642 N N . LEU B 1 30 ? -6.109 6.656 3.932 1 95.56 30 LEU B N 1
ATOM 643 C CA . LEU B 1 30 ? -6.961 6.109 4.984 1 95.56 30 LEU B CA 1
ATOM 644 C C . LEU B 1 30 ? -8.359 5.816 4.453 1 95.56 30 LEU B C 1
ATOM 646 O O . LEU B 1 30 ? -9.141 5.121 5.105 1 95.56 30 LEU B O 1
ATOM 650 N N . VAL B 1 31 ? -8.664 6.254 3.244 1 96.56 31 VAL B N 1
ATOM 651 C CA . VAL B 1 31 ? -9.93 5.984 2.559 1 96.56 31 VAL B CA 1
ATOM 652 C C . VAL B 1 31 ? -9.844 4.633 1.847 1 96.56 31 VAL B C 1
ATOM 654 O O . VAL B 1 31 ? -9.008 4.438 0.962 1 96.56 31 VAL B O 1
ATOM 657 N N . PRO B 1 32 ? -10.695 3.775 2.158 1 95.56 32 PRO B N 1
ATOM 658 C CA . PRO B 1 32 ? -10.633 2.422 1.604 1 95.56 32 PRO B CA 1
ATOM 659 C C . PRO B 1 32 ? -10.625 2.408 0.077 1 95.56 32 PRO B C 1
ATOM 661 O O . PRO B 1 32 ? -9.93 1.596 -0.536 1 95.56 32 PRO B O 1
ATOM 664 N N . GLU B 1 33 ? -11.43 3.248 -0.521 1 96.12 33 GLU B N 1
ATOM 665 C CA . GLU B 1 33 ? -11.5 3.289 -1.979 1 96.12 33 GLU B CA 1
ATOM 666 C C . GLU B 1 33 ? -10.164 3.695 -2.586 1 96.12 33 GLU B C 1
ATOM 668 O O . GLU B 1 33 ? -9.727 3.115 -3.582 1 96.12 33 GLU B O 1
ATOM 673 N N . VAL B 1 34 ? -9.578 4.719 -2.014 1 96.12 34 VAL B N 1
ATOM 674 C CA . VAL B 1 34 ? -8.312 5.246 -2.514 1 96.12 34 VAL B CA 1
ATOM 675 C C . VAL B 1 34 ? -7.191 4.254 -2.23 1 96.12 34 VAL B C 1
ATOM 677 O O . VAL B 1 34 ? -6.387 3.945 -3.113 1 96.12 34 VAL B O 1
ATOM 680 N N . ALA B 1 35 ? -7.207 3.748 -1.01 1 96.81 35 ALA B N 1
ATOM 681 C CA . ALA B 1 35 ? -6.199 2.771 -0.606 1 96.81 35 ALA B CA 1
ATOM 682 C C . ALA B 1 35 ? -6.23 1.543 -1.513 1 96.81 35 ALA B C 1
ATOM 684 O O . ALA B 1 35 ? -5.188 1.09 -1.99 1 96.81 35 ALA B O 1
ATOM 685 N N . ALA B 1 36 ? -7.426 1.1 -1.725 1 96.75 36 ALA B N 1
ATOM 686 C CA . ALA B 1 36 ? -7.594 -0.093 -2.551 1 96.75 36 ALA B CA 1
ATOM 687 C C . ALA B 1 36 ? -7.094 0.15 -3.973 1 96.75 36 ALA B C 1
ATOM 689 O O . ALA B 1 36 ? -6.461 -0.722 -4.57 1 96.75 36 ALA B O 1
ATOM 690 N N . GLU B 1 37 ? -7.371 1.274 -4.453 1 97 37 GLU B N 1
ATOM 691 C CA . GLU B 1 37 ? -6.957 1.616 -5.809 1 97 37 GLU B CA 1
ATOM 692 C C . GLU B 1 37 ? -5.438 1.713 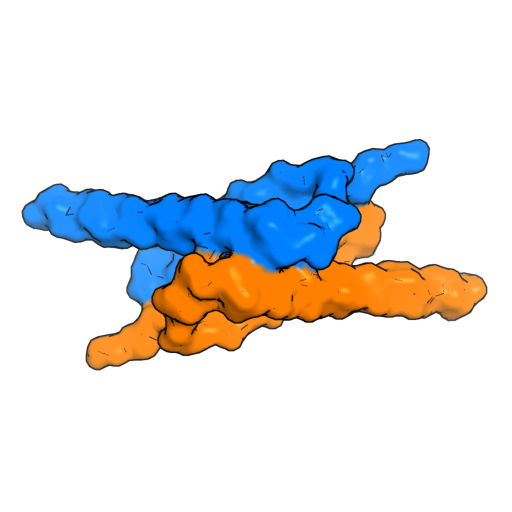-5.918 1 97 37 GLU B C 1
ATOM 694 O O . GLU B 1 37 ? -4.848 1.242 -6.895 1 97 37 GLU B O 1
ATOM 699 N N . VAL B 1 38 ? -4.809 2.299 -4.918 1 96.62 38 VAL B N 1
ATOM 700 C CA . VAL B 1 38 ? -3.361 2.475 -4.91 1 96.62 38 VAL B CA 1
ATOM 701 C C . VAL B 1 38 ? -2.676 1.111 -4.867 1 96.62 38 VAL B C 1
ATOM 703 O O . VAL B 1 38 ? -1.803 0.821 -5.688 1 96.62 38 VAL B O 1
ATOM 706 N N . VAL B 1 39 ? -3.131 0.243 -3.965 1 96.81 39 VAL B N 1
ATOM 707 C CA . VAL B 1 39 ? -2.533 -1.078 -3.809 1 96.81 39 VAL B CA 1
ATOM 708 C C . VAL B 1 39 ? -2.797 -1.916 -5.059 1 96.81 39 VAL B C 1
ATOM 710 O O . VAL B 1 39 ? -1.902 -2.609 -5.551 1 96.81 39 VAL B O 1
ATOM 713 N N . LYS B 1 40 ? -3.982 -1.81 -5.5 1 96.62 40 LYS B N 1
ATOM 714 C CA . LYS B 1 40 ? -4.348 -2.555 -6.699 1 96.62 40 LYS B CA 1
ATOM 715 C C . LYS B 1 40 ? -3.463 -2.168 -7.879 1 96.62 40 LYS B C 1
ATOM 717 O O . LYS B 1 40 ? -2.977 -3.035 -8.609 1 96.62 40 LYS B O 1
ATOM 722 N N . ASP B 1 41 ? -3.27 -0.93 -8.016 1 96.56 41 ASP B N 1
ATOM 723 C CA . ASP B 1 41 ? -2.445 -0.411 -9.102 1 96.56 41 ASP B CA 1
ATOM 724 C C . ASP B 1 41 ? -0.999 -0.882 -8.969 1 96.56 41 ASP B C 1
ATOM 726 O O . ASP B 1 41 ? -0.381 -1.294 -9.945 1 96.56 41 ASP B O 1
ATOM 730 N N . LEU B 1 42 ? -0.525 -0.821 -7.758 1 96.75 42 LEU B N 1
ATOM 731 C CA . LEU B 1 42 ? 0.856 -1.223 -7.512 1 96.75 42 LEU B CA 1
ATOM 732 C C . LEU B 1 42 ? 1.0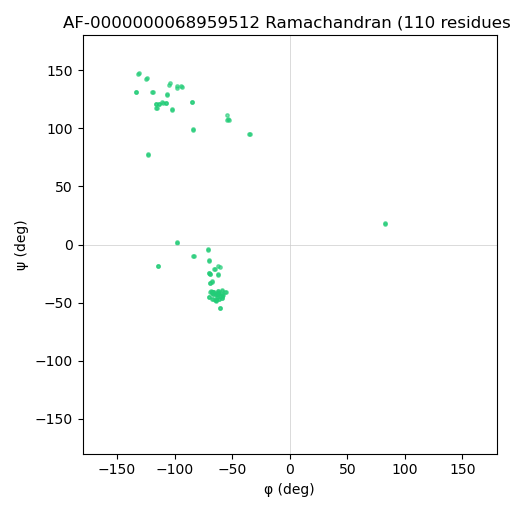37 -2.719 -7.75 1 96.75 42 LEU B C 1
ATOM 734 O O . LEU B 1 42 ? 1.975 -3.133 -8.438 1 96.75 42 LEU B O 1
ATOM 738 N N . VAL B 1 43 ? 0.141 -3.531 -7.215 1 94.31 43 VAL B N 1
ATOM 739 C CA . VAL B 1 43 ? 0.203 -4.98 -7.375 1 94.31 43 VAL B CA 1
ATOM 740 C C . VAL B 1 43 ? 0.076 -5.344 -8.852 1 94.31 43 VAL B C 1
ATOM 742 O O . VAL B 1 43 ? 0.815 -6.191 -9.352 1 94.31 43 VAL B O 1
ATOM 745 N N . ASN B 1 44 ? -0.871 -4.625 -9.469 1 94.38 44 ASN B N 1
ATOM 746 C CA . ASN B 1 44 ? -1.069 -4.867 -10.898 1 94.38 44 ASN B CA 1
ATOM 747 C C . ASN B 1 44 ? 0.181 -4.523 -11.703 1 94.38 44 ASN B C 1
ATOM 749 O O . ASN B 1 44 ? 0.535 -5.238 -12.641 1 94.38 44 ASN B O 1
ATOM 753 N N . THR B 1 45 ? 0.791 -3.422 -11.336 1 94.25 45 THR B N 1
ATOM 754 C CA . THR B 1 45 ? 2.02 -3.012 -12 1 94.25 45 THR B CA 1
ATOM 755 C C . THR B 1 45 ? 3.113 -4.059 -11.812 1 94.25 45 THR B C 1
ATOM 757 O O . THR B 1 45 ? 3.781 -4.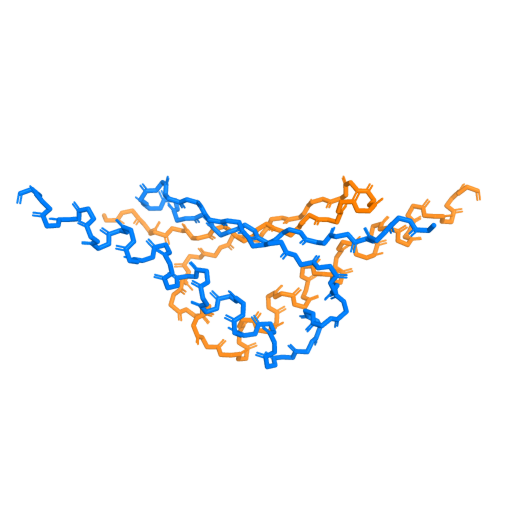445 -12.781 1 94.25 45 THR B O 1
ATOM 760 N N . VAL B 1 46 ? 3.344 -4.566 -10.602 1 92.81 46 VAL B N 1
ATOM 761 C CA . VAL B 1 46 ? 4.332 -5.586 -10.273 1 92.81 46 VAL B CA 1
ATOM 762 C C . VAL B 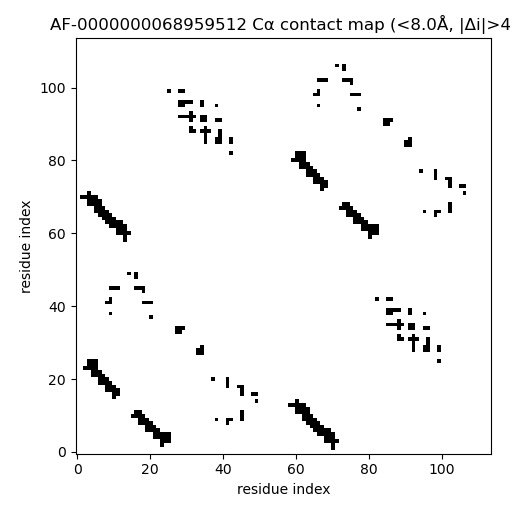1 46 ? 4.062 -6.852 -11.086 1 92.81 46 VAL B C 1
ATOM 764 O O . VAL B 1 46 ? 4.988 -7.449 -11.641 1 92.81 46 VAL B O 1
ATOM 767 N N . ARG B 1 47 ? 2.83 -7.184 -11.148 1 90.12 47 ARG B N 1
ATOM 768 C CA . ARG B 1 47 ? 2.441 -8.383 -11.883 1 90.12 47 ARG B CA 1
ATOM 769 C C . ARG B 1 47 ? 2.684 -8.211 -13.375 1 90.12 47 ARG B C 1
ATOM 771 O O . ARG B 1 47 ? 3.047 -9.172 -14.07 1 90.12 47 ARG B O 1
ATOM 778 N N . SER B 1 48 ? 2.367 -7.055 -13.859 1 88.19 48 SER B N 1
ATOM 779 C CA . SER B 1 48 ? 2.568 -6.77 -15.281 1 88.19 48 SER B CA 1
ATOM 780 C C . SER B 1 48 ? 4.031 -6.938 -15.672 1 88.19 48 SER B C 1
ATOM 782 O O . SER B 1 48 ? 4.332 -7.445 -16.75 1 88.19 48 SER B O 1
ATOM 784 N N . TYR B 1 49 ? 4.938 -6.461 -14.742 1 82.62 49 TYR B N 1
ATOM 785 C CA . TYR B 1 49 ? 6.367 -6.621 -14.992 1 82.62 49 TYR B CA 1
ATOM 786 C C . TYR B 1 49 ? 6.77 -8.086 -14.938 1 82.62 49 TYR B C 1
ATOM 788 O O . TYR B 1 49 ? 7.695 -8.516 -15.633 1 82.62 49 TYR B O 1
ATOM 796 N N . ASP B 1 50 ? 6.145 -8.719 -13.906 1 76.06 50 ASP B N 1
ATOM 797 C CA . ASP B 1 50 ? 6.418 -10.148 -13.758 1 76.06 50 ASP B CA 1
ATOM 798 C C . ASP B 1 50 ? 5.98 -10.922 -15 1 76.06 50 ASP B C 1
ATOM 800 O O . ASP B 1 50 ? 6.676 -11.844 -15.438 1 76.06 50 ASP B O 1
ATOM 804 N N . THR B 1 51 ? 4.754 -10.695 -15.266 1 66.25 51 THR B N 1
ATOM 805 C CA . THR B 1 51 ? 4.234 -11.422 -16.422 1 66.25 51 THR B CA 1
ATOM 806 C C . THR B 1 51 ? 4.906 -10.953 -17.703 1 66.25 51 THR B C 1
ATOM 808 O O . THR B 1 51 ? 5.047 -11.727 -18.656 1 66.25 51 THR B O 1
ATOM 811 N N . GLU B 1 52 ? 5.109 -9.742 -17.859 1 60.91 52 GLU B N 1
ATOM 812 C CA . GLU B 1 52 ? 5.742 -9.391 -19.125 1 60.91 52 GLU B CA 1
ATOM 813 C C . GLU B 1 52 ? 7.145 -9.984 -19.219 1 60.91 52 GLU B C 1
ATOM 815 O O . GLU B 1 52 ? 7.645 -10.227 -20.328 1 60.9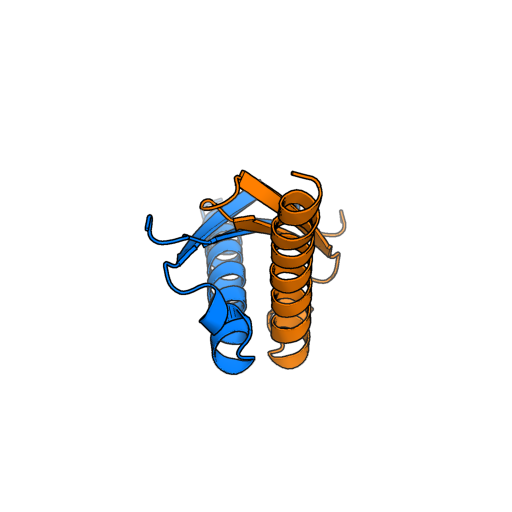1 52 GLU B O 1
ATOM 820 N N . ASN B 1 53 ? 7.945 -9.805 -18.172 1 52.12 53 ASN B N 1
ATOM 821 C CA . ASN B 1 53 ? 9.234 -10.438 -18.438 1 52.12 53 ASN B CA 1
ATOM 822 C C . ASN B 1 53 ? 9.086 -11.945 -18.625 1 52.12 53 ASN B C 1
ATOM 824 O O . ASN B 1 53 ? 10.078 -12.648 -18.828 1 52.12 53 ASN B O 1
ATOM 828 N N . ALA B 1 54 ? 8.102 -12.555 -18.234 1 52.62 54 ALA B N 1
ATOM 829 C CA . ALA B 1 54 ? 8.086 -13.977 -18.562 1 52.62 54 ALA B CA 1
ATOM 830 C C . ALA B 1 54 ? 8.078 -14.195 -20.062 1 52.62 54 ALA B C 1
ATOM 832 O O . ALA B 1 54 ? 8.281 -15.32 -20.547 1 52.62 54 ALA B O 1
ATOM 833 N N . HIS B 1 55 ? 7.34 -13.461 -20.812 1 47.44 55 HIS B N 1
ATOM 834 C CA . HIS B 1 55 ? 7.293 -13.938 -22.188 1 47.44 55 HIS B CA 1
ATOM 835 C C . HIS B 1 55 ? 8.648 -13.781 -22.859 1 47.44 55 HIS B C 1
ATOM 837 O O . HIS B 1 55 ? 8.828 -14.219 -24 1 47.44 55 HIS B O 1
ATOM 843 N N . ASP B 1 56 ? 9.359 -12.805 -22.5 1 43.81 56 ASP B N 1
ATOM 844 C CA . ASP B 1 56 ? 10.336 -12.805 -23.594 1 43.81 56 ASP B CA 1
ATOM 845 C C . ASP B 1 56 ? 11.266 -14.016 -23.484 1 43.81 56 ASP B C 1
ATOM 847 O O . ASP B 1 56 ? 12.227 -14.125 -24.25 1 43.81 56 ASP B O 1
ATOM 851 N N . GLY B 1 57 ? 11.102 -14.805 -22.359 1 33.44 57 GLY B N 1
ATOM 852 C CA . GLY B 1 57 ? 12 -15.922 -22.625 1 33.44 57 GLY B CA 1
ATOM 853 C C . GLY B 1 57 ? 11.539 -16.781 -23.797 1 33.44 57 GLY B C 1
ATOM 854 O O . GLY B 1 57 ? 10.352 -16.781 -24.141 1 33.44 57 GLY B O 1
#

Solvent-accessible surface area (backbone atoms only — not comparable to full-atom values): 6058 Å² total; per-residue (Å²): 130,75,76,42,30,27,38,42,30,42,29,34,64,61,77,70,39,72,48,74,44,78,39,70,54,56,72,49,37,62,36,44,71,50,16,14,50,53,41,32,50,47,53,49,50,45,46,49,55,53,56,52,61,55,58,76,106,131,78,76,44,30,29,36,42,30,42,29,34,64,62,75,70,40,73,49,75,44,78,38,71,54,59,71,48,36,63,35,45,71,52,15,15,51,52,41,30,50,46,52,49,50,44,46,48,55,50,55,52,61,54,58,75,106

Nearest PDB structures (foldseek):
  1nei-assembly1_B  TM=7.846E-01  e=2.561E-06  Escherichia coli
  7bvz-assembly1_A  TM=3.386E-01  e=9.483E-01  Spiroplasma citri
  7x3k-assembly1_B  TM=3.392E-01  e=5.241E+00  Saccharomyces cerevisiae
  7sqc-assembly1_Z3  TM=3.327E-01  e=8.629E+00  Chlamydomonas reinhardtii
  1nei-assembly1_B  TM=7.863E-01  e=3.687E-06  Escherichia coli

pLDDT: mean 85.98, std 16.65, range [33.0, 97.19]